Protein AF-A0A354I7H6-F1 (afdb_monomer_lite)

Structure (mmCIF, N/CA/C/O backbone):
data_AF-A0A354I7H6-F1
#
_entry.id   AF-A0A354I7H6-F1
#
loop_
_atom_site.group_PDB
_atom_site.id
_atom_site.type_symbol
_atom_site.label_atom_id
_atom_site.label_alt_id
_atom_site.label_comp_id
_atom_site.label_asym_id
_atom_site.label_entity_id
_atom_site.label_seq_id
_atom_site.pdbx_PDB_ins_code
_atom_site.Cartn_x
_atom_site.Cartn_y
_atom_site.Cartn_z
_atom_site.occupancy
_atom_site.B_iso_or_equiv
_atom_site.auth_seq_id
_atom_site.auth_comp_id
_atom_site.auth_asym_id
_atom_site.auth_atom_id
_atom_site.pdbx_PDB_model_num
ATOM 1 N N . MET A 1 1 ? 9.162 9.580 -47.216 1.00 85.00 1 MET A N 1
ATOM 2 C CA . MET A 1 1 ? 10.136 9.722 -46.108 1.00 85.00 1 MET A CA 1
ATOM 3 C C . MET A 1 1 ? 11.040 8.498 -46.085 1.00 85.00 1 MET A C 1
ATOM 5 O O . MET A 1 1 ? 10.528 7.404 -46.255 1.00 85.00 1 MET A O 1
ATOM 9 N N . LYS A 1 2 ? 12.357 8.648 -45.902 1.00 87.44 2 LYS A N 1
ATOM 10 C CA . LYS A 1 2 ? 13.268 7.500 -45.747 1.00 87.44 2 LYS A CA 1
ATOM 11 C C . LYS A 1 2 ? 13.479 7.198 -44.272 1.00 87.44 2 LYS A C 1
ATOM 13 O O . LYS A 1 2 ? 13.843 8.099 -43.519 1.00 87.44 2 LYS A O 1
ATOM 18 N N . ILE A 1 3 ? 13.251 5.953 -43.867 1.00 88.56 3 ILE A N 1
ATOM 19 C CA . ILE A 1 3 ? 13.486 5.487 -42.498 1.00 88.56 3 ILE A CA 1
ATOM 20 C C . ILE A 1 3 ? 14.468 4.321 -42.524 1.00 88.56 3 ILE A C 1
ATOM 22 O O . ILE A 1 3 ? 14.393 3.444 -43.381 1.00 88.56 3 ILE A O 1
ATOM 26 N N . LYS A 1 4 ? 15.383 4.311 -41.552 1.00 89.56 4 LYS A N 1
ATOM 27 C CA . LYS A 1 4 ? 16.271 3.176 -41.300 1.00 89.56 4 LYS A CA 1
ATOM 28 C C . LYS A 1 4 ? 15.498 2.072 -40.585 1.00 89.56 4 LYS A C 1
ATOM 30 O O . LYS A 1 4 ? 14.925 2.314 -39.514 1.00 89.56 4 LYS A O 1
ATOM 35 N N . TYR A 1 5 ? 15.478 0.889 -41.177 1.00 86.25 5 TYR A N 1
ATOM 36 C CA . TYR A 1 5 ? 14.903 -0.319 -40.604 1.00 86.25 5 TYR A CA 1
ATOM 37 C C . TYR A 1 5 ? 16.020 -1.314 -40.304 1.00 86.25 5 TYR A C 1
ATOM 39 O O . TYR A 1 5 ? 16.839 -1.593 -41.175 1.00 86.25 5 TYR A O 1
ATOM 47 N N . GLU A 1 6 ? 16.051 -1.803 -39.070 1.00 88.31 6 GLU A N 1
ATOM 48 C CA . GLU A 1 6 ? 16.983 -2.829 -38.614 1.00 88.31 6 GLU A CA 1
ATOM 49 C C . GLU A 1 6 ? 16.238 -4.165 -38.583 1.00 88.31 6 GLU A C 1
ATOM 51 O O . GLU A 1 6 ? 15.196 -4.291 -37.937 1.00 88.31 6 GLU A O 1
ATOM 56 N N . PHE A 1 7 ? 16.734 -5.132 -39.347 1.00 85.12 7 PHE A N 1
ATOM 57 C CA . PHE A 1 7 ? 16.204 -6.487 -39.392 1.00 85.12 7 PHE A CA 1
ATOM 58 C C . PHE A 1 7 ? 16.706 -7.294 -38.191 1.00 85.12 7 PHE A C 1
ATOM 60 O O . PHE A 1 7 ? 17.720 -6.974 -37.575 1.00 85.12 7 PHE A O 1
ATOM 67 N N . ALA A 1 8 ? 16.018 -8.393 -37.877 1.00 85.44 8 ALA A N 1
ATOM 68 C CA . ALA A 1 8 ? 16.384 -9.268 -36.760 1.00 85.44 8 ALA A CA 1
ATOM 69 C C . ALA A 1 8 ? 17.770 -9.934 -36.911 1.00 85.44 8 ALA A C 1
ATOM 71 O O . ALA A 1 8 ? 18.313 -10.441 -35.934 1.00 85.44 8 ALA A O 1
ATOM 72 N N . ASP A 1 9 ? 18.341 -9.934 -38.117 1.00 90.38 9 ASP A N 1
ATOM 73 C CA . ASP A 1 9 ? 19.699 -10.405 -38.411 1.00 90.38 9 ASP A CA 1
ATOM 74 C C . ASP A 1 9 ? 20.780 -9.317 -38.220 1.00 90.38 9 ASP A C 1
ATOM 76 O O . ASP A 1 9 ? 21.961 -9.572 -38.458 1.00 90.38 9 ASP A O 1
ATOM 80 N N . GLY A 1 10 ? 20.394 -8.113 -37.780 1.00 85.25 10 GLY A N 1
ATOM 81 C CA . GLY A 1 10 ? 21.280 -6.967 -37.567 1.00 85.25 10 GLY A CA 1
ATOM 82 C C . GLY A 1 10 ? 21.598 -6.174 -38.836 1.00 85.25 10 GLY A C 1
ATOM 83 O O . GLY A 1 10 ? 22.382 -5.224 -38.790 1.00 85.25 10 GLY A O 1
ATOM 84 N N . THR A 1 11 ? 21.016 -6.531 -39.984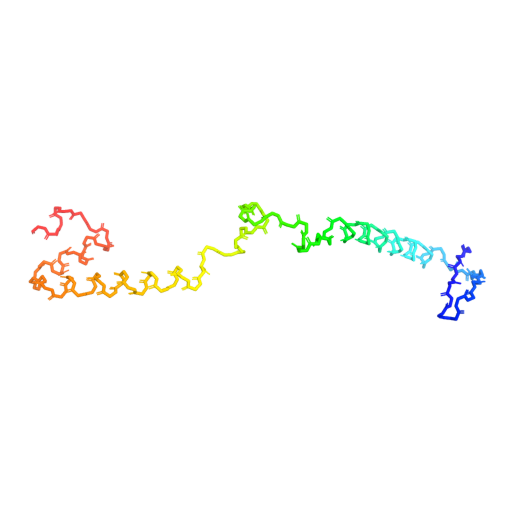 1.00 91.19 11 THR A N 1
ATOM 85 C CA . THR A 1 11 ? 21.169 -5.736 -41.205 1.00 91.19 11 THR A CA 1
ATOM 86 C C . THR A 1 11 ? 20.303 -4.479 -41.140 1.00 91.19 11 THR A C 1
ATOM 88 O O . THR A 1 11 ? 19.179 -4.499 -40.642 1.00 91.19 11 THR A O 1
ATOM 91 N N . VAL A 1 12 ? 20.822 -3.355 -41.643 1.00 89.62 12 VAL A N 1
ATOM 92 C CA . VAL A 1 12 ? 20.092 -2.080 -41.679 1.00 89.62 12 VAL A CA 1
ATOM 93 C C . VAL A 1 12 ? 19.852 -1.678 -43.127 1.00 89.62 12 VAL A C 1
ATOM 95 O O . VAL A 1 12 ? 20.793 -1.598 -43.914 1.00 89.62 12 VAL A O 1
ATOM 98 N N . SER A 1 13 ? 18.597 -1.393 -43.471 1.00 89.06 13 SER A N 1
ATOM 99 C CA . SER A 1 13 ? 18.193 -0.931 -44.801 1.00 89.06 13 SER A CA 1
ATOM 100 C C . SER A 1 13 ? 17.409 0.377 -44.725 1.00 89.06 13 SER A C 1
ATOM 102 O O . SER A 1 13 ? 16.725 0.661 -43.738 1.00 89.06 13 SER A O 1
ATOM 104 N N . GLU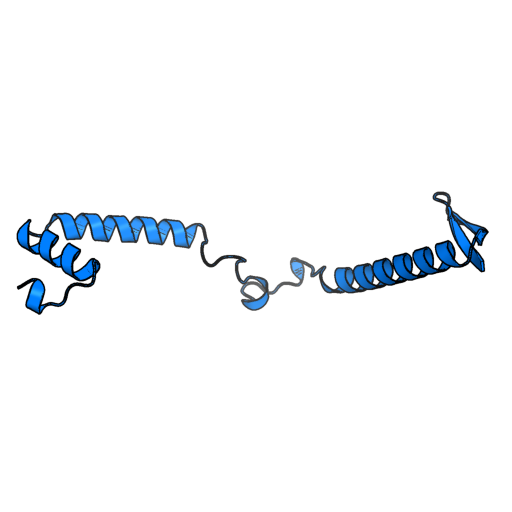 A 1 14 ? 17.513 1.189 -45.775 1.00 88.25 14 GLU A N 1
ATOM 105 C CA . GLU A 1 14 ? 16.729 2.412 -45.926 1.00 88.25 14 GLU A CA 1
ATOM 106 C C . GLU A 1 14 ? 15.457 2.116 -46.718 1.00 88.25 14 GLU A C 1
ATOM 108 O O . GLU A 1 14 ? 15.507 1.757 -47.893 1.00 88.25 14 GLU A O 1
ATOM 113 N N . VAL A 1 15 ? 14.308 2.288 -46.067 1.00 86.69 15 VAL A N 1
ATOM 114 C CA . VAL A 1 15 ? 12.995 2.036 -46.662 1.00 86.69 15 VAL A CA 1
ATOM 115 C C . VAL A 1 15 ? 12.294 3.366 -46.905 1.00 86.69 15 VAL A C 1
ATOM 117 O O . VAL A 1 15 ? 12.178 4.203 -46.003 1.00 86.69 15 VAL A O 1
ATOM 120 N N . GLU A 1 16 ? 11.830 3.571 -48.136 1.00 89.56 16 GLU A N 1
ATOM 121 C CA . GLU A 1 16 ? 10.943 4.681 -48.474 1.00 89.56 16 GLU A CA 1
ATOM 122 C C . GLU A 1 16 ? 9.521 4.358 -48.009 1.00 89.56 16 GLU A C 1
ATOM 124 O O . GLU A 1 16 ? 8.909 3.388 -48.448 1.00 89.56 16 GLU A O 1
ATOM 129 N N . VAL A 1 17 ? 9.005 5.179 -47.098 1.00 88.19 17 VAL A N 1
ATOM 130 C CA . VAL A 1 17 ? 7.657 5.070 -46.537 1.00 88.19 17 VAL A CA 1
ATOM 131 C C . VAL A 1 17 ? 6.868 6.352 -46.765 1.00 88.19 17 VAL A C 1
ATOM 133 O O . VAL A 1 17 ? 7.432 7.441 -46.941 1.00 88.19 17 VAL A O 1
ATOM 136 N N . GLU A 1 18 ? 5.546 6.228 -46.730 1.00 92.25 18 GLU A N 1
ATOM 137 C CA . GLU A 1 18 ? 4.639 7.370 -46.705 1.00 92.25 18 GLU A CA 1
ATOM 138 C C . GLU A 1 18 ? 4.895 8.244 -45.465 1.00 92.25 18 GLU A C 1
ATOM 140 O O . GLU A 1 18 ? 5.309 7.756 -44.413 1.00 92.25 18 GLU A O 1
ATOM 145 N N . GLU A 1 19 ? 4.668 9.551 -45.579 1.00 87.44 19 GLU A N 1
ATOM 146 C CA . GLU A 1 19 ? 4.922 10.513 -44.501 1.00 87.44 19 GLU A CA 1
ATOM 147 C C . GLU A 1 19 ? 4.046 10.267 -43.261 1.00 87.44 19 GLU A C 1
ATOM 149 O O . GLU A 1 19 ? 4.540 10.353 -42.137 1.00 87.44 19 GLU A O 1
ATOM 154 N N . SER A 1 20 ? 2.787 9.862 -43.460 1.00 89.50 20 SER A N 1
ATOM 155 C CA . SER A 1 20 ? 1.848 9.495 -42.391 1.00 89.50 20 SER A CA 1
ATOM 156 C C . SER A 1 20 ? 2.369 8.323 -41.547 1.00 89.50 20 SER A C 1
ATOM 158 O O . SER A 1 20 ? 2.438 8.402 -40.320 1.00 89.50 20 SER A O 1
ATOM 160 N N . ILE A 1 21 ? 2.819 7.258 -42.212 1.00 89.38 21 ILE A N 1
ATOM 161 C CA . ILE A 1 21 ? 3.402 6.063 -41.592 1.00 89.38 21 ILE A CA 1
ATOM 162 C C . ILE A 1 21 ? 4.743 6.404 -40.937 1.00 89.38 21 ILE A C 1
ATOM 164 O O . ILE A 1 21 ? 5.027 5.968 -39.820 1.00 89.38 21 ILE A O 1
ATOM 168 N N . GLY A 1 22 ? 5.560 7.219 -41.604 1.00 89.38 22 GLY A N 1
ATOM 169 C CA . GLY A 1 22 ? 6.856 7.632 -41.086 1.00 89.38 22 GLY A CA 1
ATOM 170 C C . GLY A 1 22 ? 6.755 8.412 -39.775 1.00 89.38 22 GLY A C 1
ATOM 171 O O . GLY A 1 22 ? 7.510 8.141 -38.840 1.00 89.38 22 GLY A O 1
ATOM 172 N N . ALA A 1 23 ? 5.771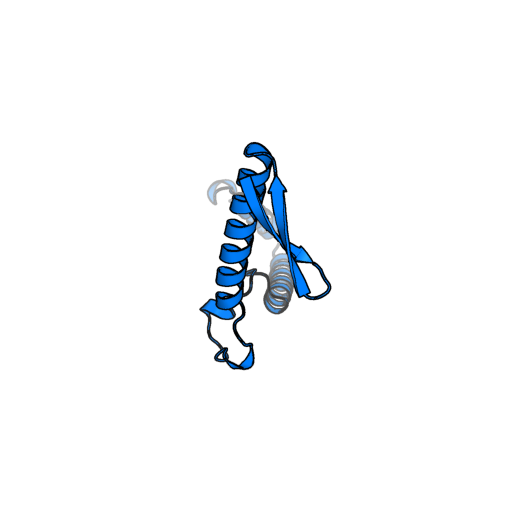 9.308 -39.661 1.00 91.12 23 ALA A N 1
ATOM 173 C CA . ALA A 1 23 ? 5.495 10.040 -38.429 1.00 91.12 23 ALA A CA 1
ATOM 174 C C . ALA A 1 23 ? 5.117 9.108 -37.263 1.00 91.12 23 ALA A C 1
ATOM 176 O O . ALA A 1 23 ? 5.626 9.278 -36.153 1.00 91.12 23 ALA A O 1
ATOM 177 N N . VAL A 1 24 ? 4.286 8.087 -37.514 1.00 92.38 24 VAL A N 1
ATOM 178 C CA . VAL A 1 24 ? 3.898 7.091 -36.496 1.00 92.38 24 VAL A CA 1
ATOM 179 C C . VAL A 1 24 ? 5.107 6.291 -36.011 1.00 92.38 24 VAL A C 1
ATOM 181 O O . VAL A 1 24 ? 5.289 6.124 -34.806 1.00 92.38 24 VAL A O 1
ATOM 184 N N . ILE A 1 25 ? 5.963 5.831 -36.929 1.00 90.44 25 ILE A N 1
ATOM 185 C CA . ILE A 1 25 ? 7.160 5.048 -36.585 1.00 90.44 25 ILE A CA 1
ATOM 186 C C . ILE A 1 25 ? 8.127 5.874 -35.731 1.00 90.44 25 ILE A C 1
ATOM 188 O O . ILE A 1 25 ? 8.660 5.374 -34.739 1.00 90.44 25 ILE A O 1
ATOM 192 N N . ILE A 1 26 ? 8.349 7.140 -36.090 1.00 90.88 26 ILE A N 1
ATOM 193 C CA . ILE A 1 26 ? 9.229 8.037 -35.331 1.00 90.88 26 ILE A CA 1
ATOM 194 C C . ILE A 1 26 ? 8.686 8.261 -33.920 1.00 90.88 26 ILE A C 1
ATOM 196 O O . ILE A 1 26 ? 9.449 8.189 -32.954 1.00 90.88 26 ILE A O 1
ATOM 200 N N . ASP A 1 27 ? 7.381 8.497 -33.782 1.00 94.19 27 ASP A N 1
ATOM 201 C CA . ASP A 1 27 ? 6.786 8.702 -32.466 1.00 94.19 27 ASP A CA 1
ATOM 202 C C . ASP A 1 27 ? 6.807 7.425 -31.610 1.00 94.19 27 ASP A C 1
ATOM 204 O O . ASP A 1 27 ? 7.097 7.510 -30.417 1.00 94.19 27 ASP A O 1
ATOM 208 N N . SER A 1 28 ? 6.595 6.245 -32.208 1.00 93.19 28 SER A N 1
ATOM 209 C CA . SER A 1 28 ? 6.729 4.952 -31.513 1.00 93.19 28 SER A CA 1
ATOM 210 C C . SER A 1 28 ? 8.134 4.768 -30.950 1.00 93.19 28 SER A C 1
ATOM 212 O O . SER A 1 28 ? 8.295 4.609 -29.742 1.00 93.19 28 SER A O 1
ATOM 214 N N . ARG A 1 29 ? 9.165 4.916 -31.794 1.00 92.38 29 ARG A N 1
ATOM 215 C CA . ARG A 1 29 ? 10.573 4.775 -31.384 1.00 92.38 29 ARG A CA 1
ATOM 216 C C . ARG A 1 29 ? 10.952 5.761 -30.285 1.00 92.38 29 ARG A C 1
ATOM 218 O O . ARG A 1 29 ? 11.632 5.404 -29.330 1.00 92.38 29 ARG A O 1
ATOM 225 N N . ARG A 1 30 ? 10.461 7.001 -30.367 1.00 93.94 30 ARG A N 1
ATOM 226 C CA . ARG A 1 30 ? 10.660 8.013 -29.320 1.00 93.94 30 ARG A CA 1
ATOM 227 C C . ARG A 1 30 ? 10.044 7.583 -27.985 1.00 93.94 30 ARG A C 1
ATOM 229 O O . ARG A 1 30 ? 10.648 7.809 -26.936 1.00 93.94 30 ARG A O 1
ATOM 236 N N . ARG A 1 31 ? 8.837 7.008 -28.000 1.00 95.00 31 ARG A N 1
ATOM 237 C CA . ARG A 1 31 ? 8.162 6.506 -26.791 1.00 95.00 31 ARG A CA 1
ATOM 238 C C . ARG A 1 31 ? 8.887 5.298 -26.207 1.00 95.00 31 ARG A C 1
ATOM 240 O O . ARG A 1 31 ? 9.101 5.277 -24.999 1.00 95.00 31 ARG A O 1
ATOM 247 N N . GLU A 1 32 ? 9.296 4.354 -27.048 1.00 91.38 32 GLU A N 1
ATOM 248 C CA . GLU A 1 32 ? 10.080 3.176 -26.658 1.00 91.38 32 GLU A CA 1
ATOM 249 C C . GLU A 1 32 ? 11.398 3.582 -25.991 1.00 91.38 32 GLU A C 1
ATOM 251 O O . GLU A 1 32 ? 11.681 3.152 -24.876 1.00 91.38 32 GLU A O 1
ATOM 256 N N . ASP A 1 33 ? 12.150 4.500 -26.600 1.00 91.81 33 ASP A N 1
ATOM 257 C CA . ASP A 1 33 ? 13.392 5.041 -26.042 1.00 91.81 33 ASP A CA 1
ATOM 258 C C . ASP A 1 33 ? 13.186 5.729 -24.686 1.00 91.81 33 ASP A C 1
ATOM 260 O O . ASP A 1 33 ? 13.999 5.593 -23.767 1.00 91.81 33 ASP A O 1
ATOM 264 N N . ASN A 1 34 ? 12.111 6.508 -24.553 1.00 91.19 34 ASN A N 1
ATOM 265 C CA . ASN A 1 34 ? 11.779 7.177 -23.299 1.00 91.19 34 ASN A CA 1
ATOM 266 C C . ASN A 1 34 ? 11.411 6.174 -22.206 1.00 91.19 34 ASN A C 1
ATOM 268 O O . ASN A 1 34 ? 11.843 6.343 -21.064 1.00 91.19 34 ASN A O 1
ATOM 272 N N . LEU A 1 35 ? 10.656 5.131 -22.554 1.00 89.00 35 LEU A N 1
ATOM 273 C CA . LEU A 1 35 ? 10.324 4.057 -21.630 1.00 89.00 35 LEU A CA 1
ATOM 274 C C . LEU A 1 35 ? 11.584 3.290 -21.227 1.00 89.00 35 LEU A C 1
ATOM 276 O O . LEU A 1 35 ? 11.839 3.167 -20.041 1.00 89.00 35 LEU A O 1
ATOM 280 N N . LEU A 1 36 ? 12.438 2.888 -22.171 1.00 88.94 36 LEU A N 1
ATOM 281 C CA . LEU A 1 36 ? 13.717 2.230 -21.879 1.00 88.94 36 LEU A CA 1
ATOM 282 C C . LEU A 1 36 ? 14.594 3.056 -20.933 1.00 88.94 36 LEU A C 1
ATOM 284 O O . LEU A 1 36 ? 15.192 2.511 -20.007 1.00 88.94 36 LEU A O 1
ATOM 288 N N . ARG A 1 37 ? 14.669 4.381 -21.127 1.00 86.31 37 ARG A N 1
ATOM 289 C CA . ARG A 1 37 ? 15.366 5.277 -20.189 1.00 86.31 37 ARG A CA 1
ATOM 290 C C . ARG A 1 37 ? 14.729 5.225 -18.805 1.00 86.31 37 ARG A C 1
ATOM 292 O O . ARG A 1 37 ? 15.457 5.067 -17.833 1.00 86.31 37 ARG A O 1
ATOM 299 N N . LYS A 1 38 ? 13.403 5.342 -18.724 1.00 84.38 38 LYS A N 1
ATOM 300 C CA . LYS A 1 38 ? 12.646 5.275 -17.471 1.00 84.38 38 LYS A CA 1
ATOM 301 C C . LYS A 1 38 ? 12.878 3.937 -16.754 1.00 84.38 38 LYS A C 1
ATOM 303 O O . LYS A 1 38 ? 13.263 3.949 -15.591 1.00 84.38 38 LYS A O 1
ATOM 308 N N . GLU A 1 39 ? 12.755 2.813 -17.453 1.00 79.50 39 GLU A N 1
ATOM 309 C CA . GLU A 1 39 ? 12.978 1.468 -16.908 1.00 79.50 39 GLU A CA 1
ATOM 310 C C . GLU A 1 39 ? 14.411 1.285 -16.389 1.00 79.50 39 GLU A C 1
ATOM 312 O O . GLU A 1 39 ? 14.595 0.780 -15.286 1.00 79.50 39 GLU A O 1
ATOM 317 N N . ARG A 1 40 ? 15.439 1.803 -17.083 1.00 78.31 40 ARG A N 1
ATOM 318 C CA . ARG A 1 40 ? 16.824 1.787 -16.562 1.00 78.31 40 ARG A CA 1
ATOM 319 C C . ARG A 1 40 ? 16.982 2.507 -15.221 1.00 78.31 40 ARG A C 1
ATOM 321 O O . ARG A 1 40 ? 17.865 2.140 -14.455 1.00 78.31 40 ARG A O 1
ATOM 328 N N . TYR A 1 41 ? 16.166 3.523 -14.945 1.00 69.38 41 TYR A N 1
ATOM 329 C CA . TYR A 1 41 ? 16.159 4.218 -13.655 1.00 69.38 41 TYR A CA 1
ATOM 330 C C . TYR A 1 41 ? 15.240 3.557 -12.612 1.00 69.38 41 TYR A C 1
ATOM 332 O O . TYR A 1 41 ? 15.377 3.860 -11.429 1.00 69.38 41 TYR A O 1
ATOM 340 N N . HIS A 1 42 ? 14.340 2.652 -13.017 1.00 66.88 42 HIS A N 1
ATOM 341 C CA . HIS A 1 42 ? 13.480 1.878 -12.111 1.00 66.88 42 HIS A CA 1
ATOM 342 C C . HIS A 1 42 ? 14.048 0.504 -11.744 1.00 66.88 42 HIS A C 1
ATOM 344 O O . HIS A 1 42 ? 13.685 -0.035 -10.700 1.00 66.88 42 HIS A O 1
ATOM 350 N N . CYS A 1 43 ? 14.963 -0.053 -12.541 1.00 66.69 43 CYS A N 1
ATOM 351 C CA . CYS A 1 43 ? 15.713 -1.251 -12.175 1.00 66.69 43 CYS A CA 1
ATOM 352 C C . CYS A 1 43 ? 16.743 -0.915 -11.087 1.00 66.69 43 CYS A C 1
ATOM 354 O O . CYS A 1 43 ? 17.915 -0.657 -11.361 1.00 66.69 43 CYS A O 1
ATOM 356 N N . TYR A 1 44 ? 16.297 -0.907 -9.836 1.00 65.38 44 TYR A N 1
ATOM 357 C CA . TYR A 1 44 ? 17.170 -0.812 -8.677 1.00 65.38 44 TYR A CA 1
ATOM 358 C C . TYR A 1 44 ? 17.625 -2.222 -8.284 1.00 65.38 44 TYR A C 1
ATOM 360 O O . TYR A 1 44 ? 16.794 -3.117 -8.136 1.00 65.38 44 TYR A O 1
ATOM 368 N N . SER A 1 45 ? 18.936 -2.446 -8.147 1.00 72.06 45 SER A N 1
ATOM 369 C CA . SER A 1 45 ? 19.429 -3.737 -7.651 1.00 72.06 45 SER A CA 1
ATOM 370 C C . SER A 1 45 ? 18.900 -3.969 -6.236 1.00 72.06 45 SER A C 1
ATOM 372 O O . SER A 1 45 ? 19.020 -3.077 -5.394 1.00 72.06 45 SER A O 1
ATOM 374 N N . LEU A 1 46 ? 18.359 -5.161 -5.961 1.00 70.12 46 LEU A N 1
ATOM 375 C CA . LEU A 1 46 ? 17.960 -5.544 -4.603 1.00 70.12 46 LEU A CA 1
ATOM 376 C C . LEU A 1 46 ? 19.156 -5.477 -3.642 1.00 70.12 46 LEU A C 1
ATOM 378 O O . LEU A 1 46 ? 19.003 -5.026 -2.513 1.00 70.12 46 LEU A O 1
ATOM 382 N N . ASP A 1 47 ? 20.362 -5.797 -4.122 1.00 75.25 47 ASP A N 1
ATOM 383 C CA . ASP A 1 47 ? 21.601 -5.700 -3.337 1.00 75.25 47 ASP A CA 1
ATOM 384 C C . ASP A 1 47 ? 21.999 -4.250 -3.021 1.00 75.25 47 ASP A C 1
ATOM 386 O O . ASP A 1 47 ? 22.745 -3.994 -2.077 1.00 75.25 47 ASP A O 1
ATOM 390 N N . ALA A 1 48 ? 21.521 -3.283 -3.810 1.00 74.25 48 ALA A N 1
ATOM 391 C CA . ALA A 1 48 ? 21.736 -1.864 -3.545 1.00 74.25 48 ALA A CA 1
ATOM 392 C C . ALA A 1 48 ? 20.715 -1.295 -2.543 1.00 74.25 48 ALA A C 1
ATOM 394 O O . ALA A 1 48 ? 20.872 -0.154 -2.101 1.00 74.25 48 ALA A O 1
ATOM 395 N N . MET A 1 49 ? 19.661 -2.045 -2.191 1.00 72.38 49 MET A N 1
ATOM 396 C CA . MET A 1 49 ? 18.664 -1.609 -1.213 1.00 72.38 49 MET A CA 1
ATOM 397 C C . MET A 1 49 ? 19.218 -1.757 0.201 1.00 72.38 49 MET A C 1
ATOM 399 O O . MET A 1 49 ? 19.609 -2.839 0.629 1.00 72.38 49 MET A O 1
ATOM 403 N N . GLN A 1 50 ? 19.220 -0.658 0.955 1.00 76.44 50 GLN A N 1
ATOM 404 C CA . GLN A 1 50 ? 19.553 -0.712 2.373 1.00 76.44 50 GLN A CA 1
ATOM 405 C C . GLN A 1 50 ? 18.390 -1.338 3.135 1.00 76.44 50 GLN A C 1
ATOM 407 O O . GLN A 1 50 ? 17.258 -0.871 3.042 1.00 76.44 50 GLN A O 1
ATOM 412 N N . TYR A 1 51 ? 18.669 -2.389 3.903 1.00 68.94 51 TYR A N 1
ATOM 413 C CA . TYR A 1 51 ? 17.674 -3.017 4.765 1.00 68.94 51 TYR A CA 1
ATOM 414 C C . TYR A 1 51 ? 17.005 -1.973 5.677 1.00 68.94 51 TYR A C 1
ATOM 416 O O . TYR A 1 51 ? 17.688 -1.253 6.406 1.00 68.94 51 TYR A O 1
ATOM 424 N N . GLY A 1 52 ? 15.672 -1.891 5.630 1.00 68.38 52 GLY A N 1
ATOM 425 C CA . GLY A 1 52 ? 14.892 -0.920 6.404 1.00 68.38 52 GLY A CA 1
ATOM 426 C C . GLY A 1 52 ? 14.720 0.460 5.753 1.00 68.38 52 GLY A C 1
ATOM 427 O O . GLY A 1 52 ? 14.195 1.358 6.413 1.00 68.38 52 GLY A O 1
ATOM 428 N N . ASP A 1 53 ? 15.124 0.643 4.489 1.00 71.19 53 ASP A N 1
ATOM 429 C CA . ASP A 1 53 ? 14.804 1.837 3.691 1.00 71.19 53 ASP A CA 1
ATOM 430 C C . ASP A 1 53 ? 13.284 1.943 3.497 1.00 71.19 53 ASP A C 1
ATOM 432 O O . ASP A 1 53 ? 12.700 1.316 2.611 1.00 71.19 53 ASP A O 1
ATOM 436 N N . LYS A 1 54 ? 12.634 2.701 4.385 1.00 64.75 54 LYS A N 1
ATOM 437 C CA . LYS A 1 54 ? 11.175 2.778 4.464 1.00 64.75 54 LYS A CA 1
ATOM 438 C C . LYS A 1 54 ? 10.570 3.210 3.141 1.00 64.75 54 LYS A C 1
ATOM 440 O O . LYS A 1 54 ? 9.600 2.598 2.750 1.00 64.75 54 LYS A O 1
ATOM 445 N N . ASP A 1 55 ? 11.166 4.143 2.408 1.00 66.88 55 ASP A N 1
ATOM 446 C CA . ASP A 1 55 ? 10.579 4.661 1.166 1.00 66.88 55 ASP A CA 1
ATOM 447 C C . ASP A 1 55 ? 10.554 3.622 0.033 1.00 66.88 55 ASP A C 1
ATOM 449 O O . ASP A 1 55 ? 9.701 3.686 -0.851 1.00 66.88 55 ASP A O 1
ATOM 453 N N . LYS A 1 56 ? 11.470 2.646 0.056 1.00 64.12 56 LYS A N 1
ATOM 454 C CA . LYS A 1 56 ? 11.573 1.597 -0.975 1.00 64.12 56 LYS A CA 1
ATOM 455 C C . LYS A 1 56 ? 11.030 0.241 -0.542 1.00 64.12 56 LYS A C 1
ATOM 457 O O . LYS A 1 56 ? 10.695 -0.574 -1.396 1.00 64.12 56 LYS A O 1
ATOM 462 N N . PHE A 1 57 ? 10.966 0.003 0.765 1.00 61.28 57 PHE A N 1
ATOM 463 C CA . PHE A 1 57 ? 10.344 -1.166 1.379 1.00 61.28 57 PHE A CA 1
ATOM 464 C C . PHE A 1 57 ? 8.947 -0.864 1.932 1.00 61.28 57 PHE A C 1
ATOM 466 O O . PHE A 1 57 ? 8.380 -1.738 2.587 1.00 61.28 57 PHE A O 1
ATOM 473 N N . MET A 1 58 ? 8.381 0.333 1.695 1.00 60.47 58 MET A N 1
ATOM 474 C CA . MET A 1 58 ? 6.989 0.606 2.056 1.00 60.47 58 MET A CA 1
ATOM 475 C C . MET A 1 58 ? 6.137 -0.458 1.366 1.00 60.47 58 MET A C 1
ATOM 477 O O . MET A 1 58 ? 6.189 -0.573 0.135 1.00 60.47 58 MET A O 1
ATOM 481 N N . PRO A 1 59 ? 5.398 -1.272 2.131 1.00 60.28 59 PRO A N 1
ATOM 482 C CA . PRO A 1 59 ? 4.535 -2.262 1.528 1.00 60.28 59 PRO A CA 1
ATOM 483 C C . PRO A 1 59 ? 3.507 -1.533 0.655 1.00 60.28 59 PRO A C 1
ATOM 485 O O . PRO A 1 59 ? 3.023 -0.456 1.001 1.00 60.28 59 PRO A O 1
ATOM 488 N N . TYR A 1 60 ? 3.195 -2.115 -0.506 1.00 62.81 60 TYR A N 1
ATOM 489 C CA . TYR A 1 60 ? 2.203 -1.561 -1.437 1.00 62.81 60 TYR A CA 1
ATOM 490 C C . TYR A 1 60 ? 0.803 -1.435 -0.804 1.00 62.81 60 TYR A C 1
ATOM 492 O O . TYR A 1 60 ? -0.036 -0.699 -1.321 1.00 62.81 60 TYR A O 1
ATOM 500 N N . SER A 1 61 ? 0.560 -2.140 0.305 1.00 66.81 61 SER A N 1
ATOM 501 C CA . SER A 1 61 ? -0.632 -2.058 1.142 1.00 66.81 61 SER A CA 1
ATOM 502 C C . SER A 1 61 ? -0.247 -1.976 2.617 1.00 66.81 61 SER A C 1
ATOM 504 O O . SER A 1 61 ? 0.742 -2.562 3.051 1.00 66.81 61 SER A O 1
ATOM 506 N N . GLU A 1 62 ? -1.071 -1.294 3.408 1.00 68.12 62 GLU A N 1
ATOM 507 C CA . GLU A 1 62 ? -0.982 -1.342 4.874 1.00 68.12 62 GLU A CA 1
ATOM 508 C C . GLU A 1 62 ? -1.349 -2.737 5.424 1.00 68.12 62 GLU A C 1
ATOM 510 O O . GLU A 1 62 ? -0.953 -3.100 6.528 1.00 68.12 62 GLU A O 1
ATOM 515 N N . GLU A 1 63 ? -2.054 -3.544 4.627 1.00 73.81 63 GLU A N 1
ATOM 516 C CA . GLU A 1 63 ? -2.465 -4.911 4.946 1.00 73.81 63 GLU A CA 1
ATOM 517 C C . GLU A 1 63 ? -1.328 -5.908 4.668 1.00 73.81 63 GLU A C 1
ATOM 519 O O . GLU A 1 63 ? -1.246 -6.508 3.592 1.00 73.81 63 GLU A O 1
ATOM 524 N N . SER A 1 64 ? -0.415 -6.066 5.626 1.00 82.19 64 SER A N 1
ATOM 525 C CA . SER A 1 64 ? 0.561 -7.161 5.630 1.00 82.19 64 SER A CA 1
ATOM 526 C C . SER A 1 64 ? -0.038 -8.432 6.260 1.00 82.19 64 SER A C 1
ATOM 528 O O . SER A 1 64 ? -1.027 -8.348 6.989 1.00 82.19 64 SER A O 1
ATOM 530 N N . PRO A 1 65 ? 0.546 -9.62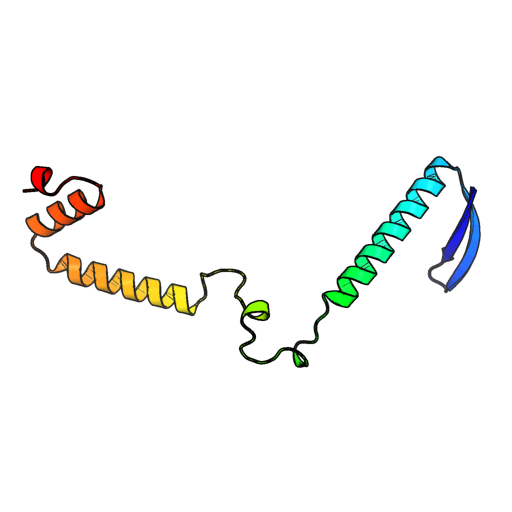6 6.032 1.00 85.50 65 PRO A N 1
ATOM 531 C CA . PRO A 1 65 ? 0.128 -10.839 6.738 1.00 85.50 65 PRO A CA 1
ATOM 532 C C . PRO A 1 65 ? 0.149 -10.682 8.265 1.00 85.50 65 PRO A C 1
ATOM 534 O O . PRO A 1 65 ? -0.788 -11.114 8.929 1.00 85.50 65 PRO A O 1
ATOM 537 N N . ASP A 1 66 ? 1.166 -10.000 8.800 1.00 85.19 66 ASP A N 1
ATOM 538 C CA . ASP A 1 66 ? 1.270 -9.701 10.233 1.00 85.19 66 ASP A CA 1
ATOM 539 C C . ASP A 1 66 ? 0.121 -8.791 10.692 1.00 85.19 66 ASP A C 1
ATOM 541 O O . ASP A 1 66 ? -0.517 -9.066 11.704 1.00 85.19 66 ASP A O 1
ATOM 545 N N . TRP A 1 67 ? -0.212 -7.758 9.908 1.00 87.19 67 TRP A N 1
ATOM 546 C CA . TRP A 1 67 ? -1.347 -6.876 10.193 1.00 87.19 67 TRP A CA 1
ATOM 547 C C . TRP A 1 67 ? -2.676 -7.642 10.207 1.00 87.19 67 TRP A C 1
ATOM 549 O O . TRP A 1 67 ? -3.503 -7.423 11.088 1.00 87.19 67 TRP A O 1
ATOM 559 N N . LEU A 1 68 ? -2.883 -8.572 9.269 1.00 90.88 68 LEU A N 1
ATOM 560 C CA . LEU A 1 68 ? -4.089 -9.407 9.226 1.00 90.88 68 LEU A CA 1
ATOM 561 C C . LEU A 1 68 ? -4.203 -10.307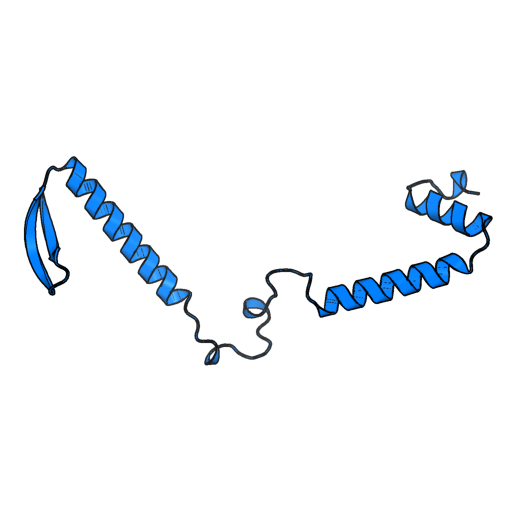 10.463 1.00 90.88 68 LEU A C 1
ATOM 563 O O . LEU A 1 68 ? -5.287 -10.416 11.034 1.00 90.88 68 LEU A O 1
ATOM 567 N N . MET A 1 69 ? -3.091 -10.908 10.898 1.00 92.12 69 MET A N 1
ATOM 568 C CA . MET A 1 69 ? -3.050 -11.704 12.128 1.00 92.12 69 MET A CA 1
ATOM 569 C C . MET A 1 69 ? -3.367 -10.849 13.361 1.00 92.12 69 MET A C 1
ATOM 571 O O . MET A 1 69 ? -4.191 -11.241 14.184 1.00 92.12 69 MET A O 1
ATOM 575 N N . GLU A 1 70 ? -2.778 -9.655 13.464 1.00 92.75 70 GLU A N 1
ATOM 576 C CA . GLU A 1 70 ? -3.070 -8.713 14.550 1.00 92.75 70 GLU A CA 1
ATOM 577 C C . GLU A 1 70 ? -4.553 -8.300 14.572 1.00 92.75 70 GLU A C 1
ATOM 579 O O . GLU A 1 70 ? -5.159 -8.226 15.644 1.00 92.75 70 GLU A O 1
ATOM 584 N N . GLN A 1 71 ? -5.172 -8.070 13.408 1.00 93.25 71 GLN A N 1
ATOM 585 C CA . GLN A 1 71 ? -6.602 -7.748 13.313 1.00 93.25 71 GLN A CA 1
ATOM 586 C C . GLN A 1 71 ? -7.506 -8.904 13.752 1.00 93.25 71 GLN A C 1
ATOM 588 O O . GLN A 1 71 ? -8.537 -8.668 14.394 1.00 93.25 71 GLN A O 1
ATOM 593 N N . GLU A 1 72 ? -7.141 -10.144 13.424 1.00 95.12 72 GLU A N 1
ATOM 594 C CA . GLU A 1 72 ? -7.878 -11.336 13.849 1.00 95.12 72 GLU A CA 1
ATOM 595 C C . GLU A 1 72 ? -7.811 -11.496 15.374 1.00 95.12 72 GLU A C 1
ATOM 597 O O . GLU A 1 72 ? -8.851 -11.582 16.031 1.00 95.12 72 GLU A O 1
ATOM 602 N N . GLU A 1 73 ? -6.613 -11.404 15.960 1.00 95.88 73 GLU A N 1
ATOM 603 C CA . GLU A 1 73 ? -6.424 -11.454 17.415 1.00 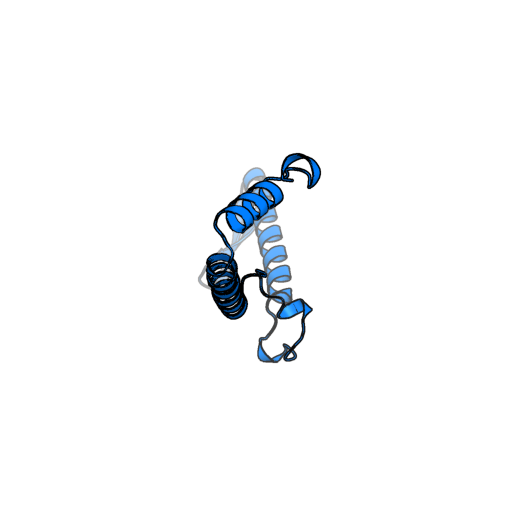95.88 73 GLU A CA 1
ATOM 604 C C . GLU A 1 73 ? -7.182 -10.331 18.138 1.00 95.88 73 GLU A C 1
ATOM 606 O O . GLU A 1 73 ? -7.806 -10.554 19.184 1.00 95.88 73 GLU A O 1
ATOM 611 N N . TYR A 1 74 ? -7.161 -9.120 17.578 1.00 95.75 74 TYR A N 1
ATOM 612 C CA . TYR A 1 74 ? -7.874 -7.972 18.129 1.00 95.75 74 TYR A CA 1
ATOM 613 C C . TYR A 1 74 ? -9.394 -8.174 18.093 1.00 95.75 74 TYR A C 1
ATOM 615 O O . TYR A 1 74 ? -10.082 -7.936 19.092 1.00 95.75 74 TYR A O 1
ATOM 623 N N . SER A 1 75 ? -9.919 -8.680 16.976 1.00 95.69 75 SER A N 1
ATOM 624 C CA . SER A 1 75 ? -11.341 -9.003 16.816 1.00 95.69 75 SER A CA 1
ATOM 625 C C . SER A 1 75 ? -11.783 -10.091 17.793 1.00 95.69 75 SER A C 1
ATOM 627 O O . SER A 1 75 ? -12.809 -9.949 18.466 1.00 95.69 75 SER A O 1
ATOM 629 N N . ASP A 1 76 ? -10.983 -11.142 17.954 1.00 96.75 76 ASP A N 1
ATOM 630 C CA . ASP A 1 76 ? -11.228 -12.206 18.926 1.00 96.75 76 ASP A CA 1
ATOM 631 C C . ASP A 1 76 ? -11.222 -11.683 20.361 1.00 96.75 76 ASP A C 1
ATOM 633 O O . ASP A 1 76 ? -12.086 -12.041 21.172 1.00 96.75 76 ASP A O 1
ATOM 637 N N . HIS A 1 77 ? -10.282 -10.800 20.695 1.00 97.00 77 HIS A N 1
ATOM 638 C CA . HIS A 1 77 ? -10.237 -10.161 22.003 1.00 97.00 77 HIS A CA 1
ATOM 639 C C . HIS A 1 77 ? -11.496 -9.327 22.276 1.00 97.00 77 HIS A C 1
ATOM 641 O O . HIS A 1 77 ? -12.098 -9.453 23.351 1.00 97.00 77 HIS A O 1
ATOM 647 N N . ILE A 1 78 ? -11.935 -8.518 21.308 1.00 95.44 78 ILE A N 1
ATOM 648 C CA . ILE A 1 78 ? -13.175 -7.735 21.404 1.00 95.44 78 ILE A CA 1
ATOM 649 C C . ILE A 1 78 ? -14.374 -8.662 21.597 1.00 95.44 78 ILE A C 1
ATOM 651 O O . ILE A 1 78 ? -15.151 -8.469 22.529 1.00 95.44 78 ILE A O 1
ATOM 655 N N . ASN A 1 79 ? -14.507 -9.712 20.789 1.00 95.44 79 ASN A N 1
ATOM 656 C CA . ASN A 1 79 ? -15.639 -10.635 20.880 1.00 95.44 79 ASN A CA 1
ATOM 657 C C . ASN A 1 79 ? -15.689 -11.342 22.241 1.00 95.44 79 ASN A C 1
ATOM 659 O O . ASN A 1 79 ? -16.742 -11.416 22.881 1.00 95.44 79 ASN A O 1
ATOM 663 N N . ARG A 1 80 ? -14.539 -11.812 22.739 1.00 97.00 80 ARG A N 1
ATOM 664 C CA . ARG A 1 80 ? -14.441 -12.481 24.047 1.00 97.00 80 ARG A CA 1
ATOM 665 C C . ARG A 1 80 ? -14.731 -11.545 25.213 1.00 97.00 80 ARG A C 1
ATOM 667 O O . ARG A 1 80 ? -15.285 -11.993 26.216 1.00 97.00 80 ARG A O 1
ATOM 674 N N . THR A 1 81 ? -14.333 -10.279 25.125 1.00 96.25 81 THR A N 1
ATOM 675 C CA . THR A 1 81 ? -14.614 -9.284 26.171 1.00 96.25 81 THR A CA 1
ATOM 676 C C . THR A 1 81 ? -16.069 -8.831 26.127 1.00 96.25 81 THR A C 1
ATOM 678 O O . THR A 1 81 ? -16.720 -8.802 27.171 1.00 96.25 81 THR A O 1
ATOM 681 N N . PHE A 1 82 ? -16.615 -8.591 24.935 1.00 96.00 82 PHE A N 1
ATOM 682 C CA . PHE A 1 82 ? -18.013 -8.228 24.716 1.00 96.00 82 PHE A CA 1
ATOM 683 C C . PHE A 1 82 ? -18.978 -9.300 25.238 1.00 96.00 82 PHE A C 1
ATOM 685 O O . PHE A 1 82 ? -19.939 -8.978 25.935 1.00 96.00 82 PHE A O 1
ATOM 692 N N . ALA A 1 83 ? -18.671 -10.582 25.019 1.00 95.69 83 ALA A N 1
ATOM 693 C CA . ALA A 1 83 ? -19.478 -11.701 25.506 1.00 95.69 83 ALA A CA 1
ATOM 694 C C . ALA A 1 83 ? -19.582 -11.792 27.044 1.00 95.69 83 ALA A C 1
ATOM 696 O O . ALA A 1 83 ? -20.481 -12.455 27.557 1.00 95.69 83 ALA A O 1
ATOM 697 N N . ARG A 1 84 ? -18.682 -11.143 27.798 1.00 96.56 84 ARG A N 1
ATOM 698 C CA . ARG A 1 84 ? -18.730 -11.106 29.274 1.00 96.56 84 ARG A CA 1
ATOM 699 C C . ARG A 1 84 ? -19.681 -10.041 29.820 1.00 96.56 84 ARG A C 1
ATOM 701 O O . ARG A 1 84 ? -19.966 -10.047 31.015 1.00 96.56 84 ARG A O 1
ATOM 708 N N . LEU A 1 85 ? -20.125 -9.109 28.980 1.00 96.50 85 LEU A N 1
ATOM 709 C CA . LEU A 1 85 ? -21.061 -8.057 29.364 1.00 96.50 85 LEU A CA 1
ATOM 710 C C . LEU A 1 85 ? -22.476 -8.624 29.514 1.00 96.50 85 LEU A C 1
ATOM 712 O O . LEU A 1 85 ? -22.834 -9.603 28.860 1.00 96.50 85 LEU A O 1
ATOM 716 N N . SER A 1 86 ? -23.304 -7.981 30.337 1.00 96.62 86 SER A N 1
ATOM 717 C CA . SER A 1 86 ? -24.728 -8.321 30.407 1.00 96.62 86 SER A CA 1
ATOM 718 C C . SER A 1 86 ? -25.438 -7.994 29.091 1.00 96.62 86 SER A C 1
ATOM 720 O O . SER A 1 86 ? -25.005 -7.113 28.349 1.00 96.62 86 SER A O 1
ATOM 722 N N . GLU A 1 87 ? -26.573 -8.638 28.816 1.00 95.62 87 GLU A N 1
ATOM 723 C CA . GLU A 1 87 ? -27.355 -8.368 27.598 1.00 95.62 87 GLU A CA 1
ATOM 724 C C . GLU A 1 87 ? -27.715 -6.882 27.438 1.00 95.62 87 GLU A C 1
ATOM 726 O O . GLU A 1 87 ? -27.697 -6.340 26.332 1.00 95.62 87 GLU A O 1
ATOM 731 N N . VAL A 1 88 ? -27.998 -6.196 28.552 1.00 95.38 88 VAL A N 1
ATOM 732 C CA . VAL A 1 88 ? -28.289 -4.756 28.556 1.00 95.38 88 VAL A CA 1
ATOM 733 C C . VAL A 1 88 ? -27.049 -3.957 28.158 1.00 95.38 88 VAL A C 1
ATOM 735 O O . VAL A 1 88 ? -27.143 -3.059 27.326 1.00 95.38 88 VAL A O 1
ATOM 738 N N . GLN A 1 89 ? -25.879 -4.287 28.706 1.00 94.56 89 GLN A N 1
ATOM 739 C CA . GLN A 1 89 ? -24.620 -3.620 28.363 1.00 94.56 89 GLN A CA 1
ATOM 740 C C . GLN A 1 89 ? -24.227 -3.861 26.901 1.00 94.56 89 GLN A C 1
ATOM 742 O O . GLN A 1 89 ? -23.860 -2.911 26.213 1.00 94.56 89 GLN A O 1
ATOM 747 N N . GLN A 1 90 ? -24.368 -5.095 26.410 1.00 95.75 90 GLN A N 1
ATOM 748 C CA . GLN A 1 90 ? -24.120 -5.446 25.011 1.00 95.75 90 GLN A CA 1
ATOM 749 C C . GLN A 1 90 ? -25.020 -4.640 24.071 1.00 95.75 90 GLN A C 1
ATOM 751 O O . GLN A 1 90 ? -24.533 -3.984 23.151 1.00 95.75 90 GLN A O 1
ATOM 756 N N . ARG A 1 91 ? -26.333 -4.615 24.342 1.00 95.19 91 ARG A N 1
ATOM 757 C CA . ARG A 1 91 ? -27.305 -3.846 23.553 1.00 95.19 91 ARG A CA 1
ATOM 758 C C . ARG A 1 91 ? -26.949 -2.360 23.514 1.00 95.19 91 ARG A C 1
ATOM 760 O O . ARG A 1 91 ? -26.963 -1.761 22.443 1.00 95.19 91 ARG A O 1
ATOM 767 N N . ARG A 1 92 ? -26.604 -1.778 24.664 1.00 94.94 92 ARG A N 1
ATOM 768 C CA . ARG A 1 92 ? -26.217 -0.364 24.772 1.00 94.94 92 ARG A CA 1
ATOM 769 C C . ARG A 1 92 ? -24.934 -0.051 24.006 1.00 94.94 92 ARG A C 1
ATOM 771 O O . ARG A 1 92 ? -24.879 0.962 23.318 1.00 94.94 92 ARG A O 1
ATOM 778 N N . MET A 1 93 ? -23.930 -0.925 24.074 1.00 93.81 93 MET A N 1
ATOM 779 C CA . MET A 1 93 ? -22.701 -0.765 23.292 1.00 93.81 93 MET A CA 1
ATOM 780 C C . MET A 1 93 ? -22.950 -0.850 21.785 1.00 93.81 93 MET A C 1
ATOM 782 O O . MET A 1 93 ? -22.391 -0.048 21.045 1.00 93.81 93 MET A O 1
ATOM 786 N N . LEU A 1 94 ? -23.816 -1.759 21.324 1.00 94.69 94 LEU A N 1
ATOM 787 C CA . LEU A 1 94 ? -24.187 -1.839 19.906 1.00 94.69 94 LEU A CA 1
ATOM 788 C C . LEU A 1 94 ? -24.946 -0.589 19.441 1.00 94.69 94 LEU A C 1
ATOM 790 O O . LEU A 1 94 ? -24.687 -0.089 18.351 1.00 94.69 94 LEU A O 1
ATOM 794 N N . MET A 1 95 ? -25.837 -0.045 20.276 1.00 94.44 95 MET A N 1
ATOM 795 C CA . MET A 1 95 ? -26.521 1.224 19.996 1.00 94.44 95 MET A CA 1
ATOM 796 C C . MET A 1 95 ? -25.530 2.391 19.893 1.00 94.44 95 MET A C 1
ATOM 798 O O . MET A 1 95 ? -25.612 3.181 18.952 1.00 94.44 95 MET A O 1
ATOM 802 N N . LEU A 1 96 ? -24.548 2.457 20.796 1.00 94.81 96 LEU A N 1
ATOM 803 C CA . LEU A 1 96 ? -23.481 3.457 20.742 1.00 94.81 96 LEU A CA 1
ATOM 804 C C . LEU A 1 96 ? -22.645 3.314 19.464 1.00 94.81 96 LEU A C 1
ATOM 806 O O . LEU A 1 96 ? -22.416 4.298 18.768 1.00 94.81 96 LEU A O 1
ATOM 810 N N . ALA A 1 97 ? -22.244 2.087 19.117 1.00 92.56 97 ALA A N 1
ATOM 811 C CA . ALA A 1 97 ? -21.498 1.792 17.893 1.00 92.56 97 ALA A CA 1
ATOM 812 C C . ALA A 1 97 ? -22.295 2.129 16.619 1.00 92.56 97 ALA A C 1
ATOM 814 O O . ALA A 1 97 ? -21.709 2.505 15.609 1.00 92.56 97 ALA A O 1
ATOM 815 N N . SER A 1 98 ? -23.629 2.053 16.676 1.00 93.94 98 SER A N 1
ATOM 816 C CA . SER A 1 98 ? -24.520 2.480 15.589 1.00 93.94 98 SER A CA 1
ATOM 817 C C . SER A 1 98 ? -24.722 4.001 15.492 1.00 93.94 98 SER A C 1
ATOM 819 O O . SER A 1 98 ? -25.420 4.463 14.593 1.00 93.94 98 SER A O 1
ATOM 821 N N . GLY A 1 99 ? -24.110 4.783 16.390 1.00 95.00 99 GLY A N 1
ATOM 822 C CA . GLY A 1 99 ? -24.128 6.247 16.365 1.00 95.00 99 GLY A CA 1
ATOM 823 C C . GLY A 1 99 ? -25.182 6.914 17.254 1.00 95.00 99 GLY A C 1
ATOM 824 O O . GLY A 1 99 ? -25.362 8.125 17.144 1.00 95.00 99 GLY A O 1
ATOM 825 N N . MET A 1 100 ? -25.873 6.175 18.131 1.00 94.19 100 MET A N 1
ATOM 826 C CA . MET A 1 100 ? -26.803 6.775 19.101 1.00 94.19 100 MET A CA 1
ATOM 827 C C . MET A 1 100 ? -26.047 7.498 20.221 1.00 94.19 100 MET A C 1
ATOM 829 O O . MET A 1 100 ? -24.950 7.102 20.620 1.00 94.19 100 MET A O 1
ATOM 833 N N . SER A 1 101 ? -26.641 8.554 20.768 1.00 92.94 101 SER A N 1
ATOM 834 C CA . SER A 1 101 ? -26.062 9.309 21.878 1.00 92.94 101 SER A CA 1
ATOM 835 C C . SER A 1 101 ? -26.240 8.590 23.219 1.00 92.94 101 SER A C 1
ATOM 837 O O . SER A 1 101 ? -27.196 7.850 23.438 1.00 92.94 101 SER A O 1
ATOM 839 N N . MET A 1 102 ? -25.363 8.875 24.186 1.00 89.19 102 MET A N 1
ATOM 840 C CA . MET A 1 102 ? -25.465 8.317 25.544 1.00 89.19 102 MET A CA 1
ATOM 841 C C . MET A 1 102 ? -26.803 8.619 26.241 1.00 89.19 102 MET A C 1
ATOM 843 O O . MET A 1 102 ? -27.194 7.876 27.135 1.00 89.19 102 MET A O 1
ATOM 847 N N . HIS A 1 103 ? -27.500 9.689 25.842 1.00 89.00 103 HIS A N 1
ATOM 848 C CA . HIS A 1 103 ? -28.816 10.033 26.377 1.00 89.00 103 HIS A CA 1
ATOM 849 C C . HIS A 1 103 ? -29.926 9.121 25.833 1.00 89.00 103 HIS A C 1
ATOM 851 O O . HIS A 1 103 ? -30.834 8.765 26.574 1.00 89.00 103 HIS A O 1
ATOM 857 N N . GLU A 1 104 ? -29.831 8.705 24.568 1.00 83.50 104 GLU A N 1
ATOM 858 C CA . GLU A 1 104 ? -30.796 7.807 23.911 1.00 83.50 104 GLU A CA 1
ATOM 859 C C . GLU A 1 104 ? -30.635 6.340 24.346 1.00 83.50 104 GLU A C 1
ATOM 861 O O . GLU A 1 104 ? -31.548 5.535 24.190 1.00 83.50 104 GLU A O 1
ATOM 866 N N . ILE A 1 105 ? -29.468 5.995 24.896 1.00 88.50 105 ILE A N 1
ATOM 867 C CA . ILE A 1 105 ? -29.073 4.633 25.285 1.00 88.50 105 ILE A CA 1
ATOM 868 C C . ILE A 1 105 ? -29.370 4.332 26.775 1.00 88.50 105 ILE A C 1
ATOM 870 O O . ILE A 1 105 ? -29.406 3.160 27.181 1.00 88.50 105 ILE A O 1
ATOM 874 N N . ALA A 1 106 ? -29.524 5.383 27.591 1.00 75.94 106 ALA A N 1
ATOM 875 C CA . ALA A 1 106 ? -29.603 5.332 29.055 1.00 75.94 106 ALA A CA 1
ATOM 876 C C . ALA A 1 106 ? -30.836 4.603 29.605 1.00 75.94 106 ALA A C 1
ATOM 878 O O . ALA A 1 106 ? -31.933 4.693 29.019 1.00 75.94 106 ALA A O 1
#

Foldseek 3Di:
DWDWDQDPVRDIDTDDDDPVVVVVVVVVVVVVVVVVVVVVVVPDDPVNDDPPPCVVPVPPDPDDPVNVVVVVVVVVVCVVVLVVDDPLVNVLVVCVVVPDDPVVSD

Radius of gyration: 31.51 Å; chains: 1; bounding box: 52×23×79 Å

Secondary structure (DSSP, 8-state):
-EEEEE-TTS-EEEEE--HHHHHHHHHHHHHHHHHHHHHHHH---GGGSPTT-HHHH--SSS--HHHHHHHHHHHHHHHHHHTTS-HHHHHHHHHHHTT--HHHH-

Sequence (106 aa):
MKIKYEFADGTVSEVEVEESIGAVIIDSRRREDNLLRKERYHCYSLDAMQYGDKDKFMPYSEESPDWLMEQEEYSDHINRTFARLSEVQQRRMLMLASGMSMHEIA

pLDDT: mean 86.01, std 10.46, range [60.28, 97.0]